Protein AF-A0A2P2LHM4-F1 (afdb_monomer)

Radius of gyration: 29.14 Å; Cα contacts (8 Å, |Δi|>4): 27; chains: 1; bounding box: 63×20×82 Å

Sequence (82 aa):
MRRSASRKTGQSNSTSPITSSATDLFRSASGKASSKEMERIDNLFYSYANSSSDLIDPEGIEALCTDMEVDHTDIRILMLAW

Secondary structure (DSSP, 8-state):
---------------------HHHHHHHHHHHHHHHHHHHHHHHHHHHSBTTTTB--HHHHHHHHHHTT--TTSHHHHHHT-

Foldseek 3Di:
DDDDDDDDDDDDDPPDPPPPPPVVVVVVVVVVVVVVVVVVVVVLQVVQADPVVSHRDPNSLCVVCVVVVHHCPDVVVVVVVD

InterPro domains:
  IPR005176 Potentiating neddylation domain [PS51229] (36-82)
  IPR014764 Defective-in-cullin neddylation protein [PTHR12281] (9-82)

Solvent-accessible surface area (backbone atoms only — not comparable to full-atom values): 5304 Å² total; per-residue (Å²): 136,92,86,86,87,83,91,81,88,82,78,95,71,82,84,72,78,91,74,74,54,72,67,51,58,58,54,50,50,51,50,55,51,50,52,55,50,49,54,52,51,52,54,56,48,60,73,34,30,38,89,88,74,78,40,67,44,72,69,24,49,46,51,54,24,55,78,68,75,42,61,76,84,38,69,67,52,60,63,72,77,106

Structure (mmCIF, N/CA/C/O backbone):
data_AF-A0A2P2LHM4-F1
#
_entry.id   AF-A0A2P2LHM4-F1
#
loop_
_atom_site.group_PDB
_atom_site.id
_atom_site.type_symbol
_atom_site.label_atom_id
_atom_site.label_alt_id
_atom_site.label_comp_id
_atom_site.label_asym_id
_atom_site.label_entity_id
_atom_site.label_seq_id
_atom_site.pdbx_PDB_ins_code
_atom_site.Cartn_x
_atom_site.Cartn_y
_atom_site.Cartn_z
_atom_site.occupancy
_atom_site.B_iso_or_equiv
_atom_site.auth_seq_id
_atom_site.auth_comp_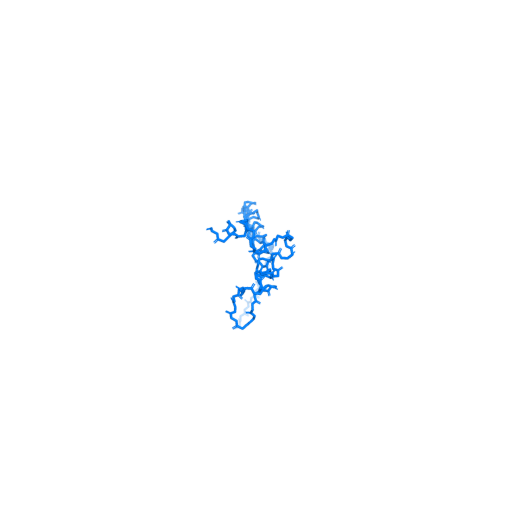id
_atom_site.auth_asym_id
_atom_site.auth_atom_id
_atom_site.pdbx_PDB_model_num
ATOM 1 N N . MET A 1 1 ? -46.696 9.668 68.536 1.00 40.62 1 MET A N 1
ATOM 2 C CA . MET A 1 1 ? -47.066 8.343 67.987 1.00 40.62 1 MET A CA 1
ATOM 3 C C . MET A 1 1 ? -47.787 8.568 66.659 1.00 40.62 1 MET A C 1
ATOM 5 O O . MET A 1 1 ? -48.861 9.153 66.665 1.00 40.62 1 MET A O 1
ATOM 9 N N . ARG A 1 2 ? -47.153 8.257 65.517 1.00 46.59 2 ARG A N 1
ATOM 10 C CA . ARG A 1 2 ? -47.719 8.488 64.171 1.00 46.59 2 ARG A CA 1
ATOM 11 C C . ARG A 1 2 ? -48.732 7.383 63.845 1.00 46.59 2 ARG A C 1
ATOM 13 O O . ARG A 1 2 ? -48.406 6.212 64.004 1.00 46.59 2 ARG A O 1
ATOM 20 N N . ARG A 1 3 ? -49.934 7.745 63.389 1.00 46.03 3 ARG A N 1
ATOM 21 C CA . ARG A 1 3 ? -50.921 6.812 62.823 1.00 46.03 3 ARG A CA 1
ATOM 22 C C . ARG A 1 3 ? -51.082 7.126 61.340 1.00 46.03 3 ARG A C 1
ATOM 24 O O . ARG A 1 3 ? -51.587 8.185 60.988 1.00 46.03 3 ARG A O 1
ATOM 31 N N . SER A 1 4 ? -50.625 6.214 60.493 1.00 43.78 4 SER A N 1
ATOM 32 C CA . SER A 1 4 ? -50.796 6.257 59.041 1.00 43.78 4 SER A CA 1
ATOM 33 C C . SER A 1 4 ? -51.773 5.159 58.641 1.00 43.78 4 SER A C 1
ATOM 35 O O . SER A 1 4 ? -51.535 4.002 58.973 1.00 43.78 4 SER A O 1
ATOM 37 N N . ALA A 1 5 ? -52.828 5.506 57.906 1.00 46.56 5 ALA A N 1
ATOM 38 C CA . ALA A 1 5 ? -53.553 4.571 57.049 1.00 46.56 5 ALA A CA 1
ATOM 39 C C . ALA A 1 5 ? -54.432 5.341 56.051 1.00 46.56 5 ALA A C 1
ATOM 41 O O . ALA A 1 5 ? -55.340 6.055 56.458 1.00 46.56 5 ALA A O 1
ATOM 42 N N . SER A 1 6 ? -54.196 5.164 54.751 1.00 45.69 6 SER A N 1
ATOM 43 C CA . SER A 1 6 ? -55.123 4.409 53.899 1.00 45.69 6 SER A CA 1
ATOM 44 C C . SER A 1 6 ? -54.515 4.208 52.507 1.00 45.69 6 SER A C 1
ATOM 46 O O . SER A 1 6 ? -53.950 5.126 51.917 1.00 45.69 6 SER A O 1
ATOM 48 N N . ARG A 1 7 ? -54.603 2.973 52.008 1.00 52.34 7 ARG A N 1
ATOM 49 C CA . ARG A 1 7 ? -54.177 2.557 50.668 1.00 52.34 7 ARG A CA 1
ATOM 50 C C . ARG A 1 7 ? -55.250 2.970 49.657 1.00 52.34 7 ARG A C 1
ATOM 52 O O . ARG A 1 7 ? -56.425 2.705 49.894 1.00 52.34 7 ARG A O 1
ATOM 59 N N . LYS A 1 8 ? -54.852 3.493 48.493 1.00 45.53 8 LYS A N 1
ATOM 60 C CA . LYS A 1 8 ? -55.675 3.412 47.280 1.00 45.53 8 LYS A CA 1
ATOM 61 C C . LYS A 1 8 ? -54.811 3.049 46.075 1.00 45.53 8 LYS A C 1
ATOM 63 O O . LYS A 1 8 ? -53.752 3.614 45.842 1.00 45.53 8 LYS A O 1
ATOM 68 N N . THR A 1 9 ? -55.299 2.020 45.408 1.00 44.72 9 THR A N 1
ATOM 69 C CA . THR A 1 9 ? -54.896 1.375 44.162 1.00 44.72 9 THR A CA 1
ATOM 70 C C . THR A 1 9 ? -54.717 2.347 42.993 1.00 44.72 9 THR A C 1
ATOM 72 O O . THR A 1 9 ? -55.449 3.330 42.903 1.00 44.72 9 THR A O 1
ATOM 75 N N . GLY A 1 10 ? -53.823 2.025 42.047 1.00 37.41 10 GLY A N 1
ATOM 76 C CA . GLY A 1 10 ? -53.843 2.661 40.725 1.00 37.41 10 GLY A CA 1
ATOM 77 C C . GLY A 1 10 ? -52.539 2.608 39.931 1.00 37.41 10 GLY A C 1
ATOM 78 O O . GLY A 1 10 ? -51.795 3.572 39.931 1.00 37.41 10 GLY A O 1
ATOM 79 N N . GLN A 1 11 ? -52.327 1.493 39.228 1.00 45.69 11 GLN A N 1
ATOM 80 C CA . GLN A 1 11 ? -51.874 1.453 37.831 1.00 45.69 11 GLN A CA 1
ATOM 81 C C . GLN A 1 11 ? -50.531 2.124 37.468 1.00 45.69 11 GLN A C 1
ATOM 83 O O . GLN A 1 11 ? -50.432 3.326 37.237 1.00 45.69 11 GLN A O 1
ATOM 88 N N . SER A 1 12 ? -49.510 1.280 37.282 1.00 49.56 12 SER A N 1
ATOM 89 C CA . SER A 1 12 ? -48.382 1.561 36.393 1.00 49.56 12 SER A CA 1
ATOM 90 C C . SER A 1 12 ? -48.913 1.951 35.016 1.00 49.56 12 SER A C 1
ATOM 92 O O . SER A 1 12 ? -49.422 1.095 34.299 1.00 49.56 12 SER A O 1
ATOM 94 N N . ASN A 1 13 ? -48.773 3.216 34.635 1.00 39.94 13 ASN A N 1
ATOM 95 C CA . ASN A 1 13 ? -48.873 3.619 33.242 1.00 39.94 13 ASN A CA 1
ATOM 96 C C . ASN A 1 13 ? -47.562 4.294 32.857 1.00 39.94 13 ASN A C 1
ATOM 98 O O . ASN A 1 13 ? -47.306 5.450 33.191 1.00 39.94 13 ASN A O 1
ATOM 102 N N . SER A 1 14 ? -46.729 3.513 32.171 1.00 40.56 14 SER A N 1
ATOM 103 C CA . SER A 1 14 ? -45.607 3.982 31.374 1.00 40.56 14 SER A CA 1
ATOM 104 C C . SER A 1 14 ? -46.070 5.158 30.523 1.00 40.56 14 SER A C 1
ATOM 106 O O . SER A 1 14 ? -46.901 5.001 29.630 1.00 40.56 14 SER A O 1
ATOM 108 N N . THR A 1 15 ? -45.539 6.343 30.802 1.00 38.06 15 THR A N 1
ATOM 109 C CA . THR A 1 15 ? -45.601 7.470 29.878 1.00 38.06 15 THR A CA 1
ATOM 110 C C . THR A 1 15 ? -44.754 7.103 28.676 1.00 38.06 15 THR A C 1
ATOM 112 O O . THR A 1 15 ? -43.536 7.256 28.676 1.00 38.06 15 THR A O 1
ATOM 115 N N . SER A 1 16 ? -45.408 6.542 27.673 1.00 48.12 16 SER A N 1
ATOM 116 C CA . SER A 1 16 ? -44.866 6.377 26.342 1.00 48.12 16 SER A CA 1
ATOM 117 C C . SER A 1 16 ? -44.732 7.755 25.684 1.00 48.12 16 SER A C 1
ATOM 119 O O . SER A 1 16 ? -45.764 8.388 25.446 1.00 48.12 16 SER A O 1
ATOM 121 N N . PRO A 1 17 ? -43.531 8.229 25.311 1.00 45.31 17 PRO A N 1
ATOM 122 C CA . PRO A 1 17 ? -43.428 9.145 24.196 1.00 45.31 17 PRO A CA 1
ATOM 123 C C . PRO A 1 17 ? -43.438 8.281 22.930 1.00 45.31 17 PRO A C 1
ATOM 125 O O . PRO A 1 17 ? -42.397 7.829 22.455 1.00 45.31 17 PRO A O 1
ATOM 128 N N . ILE A 1 18 ? -44.631 8.000 22.396 1.00 54.66 18 ILE A N 1
ATOM 129 C CA . ILE A 1 18 ? -44.770 7.496 21.022 1.00 54.66 18 ILE A CA 1
ATOM 130 C C . ILE A 1 18 ? -44.523 8.688 20.102 1.00 54.66 18 ILE A C 1
ATOM 132 O O . ILE A 1 18 ? -45.449 9.330 19.633 1.00 54.66 18 ILE A O 1
ATOM 136 N N . THR A 1 19 ? -43.249 8.989 19.908 1.00 56.44 19 THR A N 1
ATOM 137 C CA . THR A 1 19 ? -42.671 9.600 18.706 1.00 56.44 19 THR A CA 1
ATOM 138 C C . THR A 1 19 ? -41.181 9.272 18.735 1.00 56.44 19 THR A C 1
ATOM 1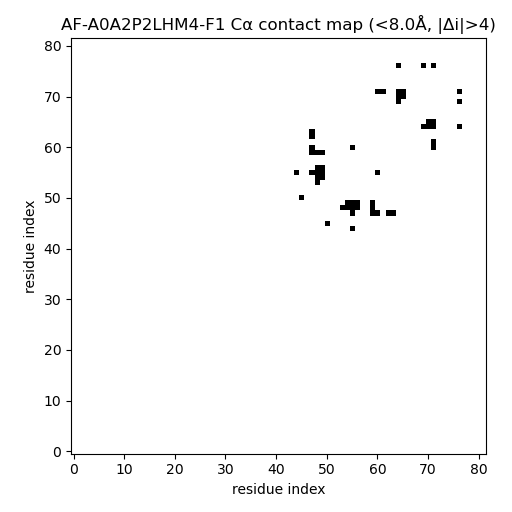40 O O . THR A 1 19 ? -40.325 10.147 18.683 1.00 56.44 19 THR A O 1
ATOM 143 N N . SER A 1 20 ? -40.848 7.986 18.877 1.00 49.31 20 SER A N 1
ATOM 144 C CA . SER A 1 20 ? -39.553 7.492 18.417 1.00 49.31 20 SER A CA 1
ATOM 145 C C . SER A 1 20 ? -39.660 7.446 16.903 1.00 49.31 20 SER A C 1
ATOM 147 O O . SER A 1 20 ? -40.214 6.509 16.330 1.00 49.31 20 SER A O 1
ATOM 149 N N . SER A 1 21 ? -39.251 8.546 16.283 1.00 48.97 21 SER A N 1
ATOM 150 C CA . SER A 1 21 ? -39.061 8.713 14.852 1.00 48.97 21 SER A CA 1
ATOM 151 C C . SER A 1 21 ? -38.540 7.405 14.259 1.00 48.97 21 SER A C 1
ATOM 153 O O . SER A 1 21 ? -37.400 7.019 14.504 1.00 48.97 21 SER A O 1
ATOM 155 N N . ALA A 1 22 ? -39.346 6.719 13.444 1.00 52.31 22 ALA A N 1
ATOM 156 C CA . ALA A 1 22 ? -38.859 5.593 12.645 1.00 52.31 22 ALA A CA 1
ATOM 157 C C . ALA A 1 22 ? -37.637 6.006 11.792 1.00 52.31 22 ALA A C 1
ATOM 159 O O . ALA A 1 22 ? -36.816 5.171 11.430 1.00 52.31 22 ALA A O 1
ATOM 160 N N . THR A 1 23 ? -37.471 7.311 11.548 1.00 53.88 23 THR A N 1
ATOM 161 C CA . THR A 1 23 ? -36.307 7.930 10.909 1.00 53.88 23 THR A CA 1
ATOM 162 C C . THR A 1 23 ? -35.002 7.808 11.709 1.00 53.88 23 THR A C 1
ATOM 164 O O . THR A 1 23 ? -33.941 7.790 11.089 1.00 53.88 23 THR A O 1
ATOM 167 N N . ASP A 1 24 ? -35.035 7.667 13.040 1.00 50.72 24 ASP A N 1
ATOM 168 C CA . ASP A 1 24 ? -33.819 7.455 13.844 1.00 50.72 24 ASP A CA 1
ATOM 169 C C . ASP A 1 24 ? -33.331 6.006 13.790 1.00 50.72 24 ASP A C 1
ATOM 171 O O . ASP A 1 24 ? -32.127 5.767 13.824 1.00 50.72 24 ASP A O 1
ATOM 175 N N . LEU A 1 25 ? -34.222 5.027 13.593 1.00 49.75 25 LEU A N 1
ATOM 176 C CA . LEU A 1 25 ? -33.807 3.630 13.429 1.00 49.75 25 LEU A CA 1
ATOM 177 C C . LEU A 1 25 ? -33.005 3.426 12.135 1.00 49.75 25 LEU A C 1
ATOM 179 O O . LEU A 1 25 ? -31.973 2.756 12.150 1.00 49.75 25 LEU A O 1
ATOM 183 N N . PHE A 1 26 ? -33.432 4.049 11.031 1.00 50.03 26 PHE A N 1
ATOM 184 C CA . PHE A 1 26 ? -32.704 3.999 9.757 1.00 50.03 26 PHE A CA 1
ATOM 185 C C . PHE A 1 26 ? -31.391 4.794 9.805 1.00 50.03 26 PHE A C 1
ATOM 187 O O . PHE A 1 26 ? -30.382 4.349 9.256 1.00 50.03 26 PHE A O 1
ATOM 194 N N . ARG A 1 27 ? -31.362 5.926 10.522 1.00 52.19 27 ARG A N 1
ATOM 195 C CA . ARG A 1 27 ? -30.144 6.732 10.707 1.00 52.19 27 ARG A CA 1
ATOM 196 C C . ARG A 1 27 ? -29.113 6.035 11.601 1.00 52.19 27 ARG A C 1
ATOM 198 O O . ARG A 1 27 ? -27.925 6.044 11.286 1.00 52.19 27 ARG A O 1
ATOM 205 N N . SER A 1 28 ? -29.550 5.372 12.672 1.00 49.72 28 SER A N 1
ATOM 206 C CA . SER A 1 28 ? -28.671 4.586 13.546 1.00 49.72 28 SER A CA 1
ATOM 207 C C . SER A 1 28 ? -28.218 3.269 12.912 1.00 49.72 28 SER A C 1
ATOM 209 O O . SER A 1 28 ? -27.078 2.866 13.128 1.00 49.72 28 SER A O 1
ATOM 211 N N . ALA A 1 29 ? -29.056 2.610 12.102 1.00 52.31 29 ALA A N 1
ATOM 212 C CA . ALA A 1 29 ? -28.650 1.424 11.344 1.00 52.31 29 ALA A CA 1
ATOM 213 C C . ALA A 1 29 ? -27.564 1.757 10.306 1.00 52.31 29 ALA A C 1
ATOM 215 O O . ALA A 1 29 ? -26.592 1.012 10.186 1.00 52.31 29 ALA A O 1
ATOM 216 N N . SER A 1 30 ? -27.676 2.909 9.631 1.00 59.31 30 SER A N 1
ATOM 217 C CA . SER A 1 30 ? -26.637 3.418 8.725 1.00 59.31 30 SER A CA 1
ATOM 218 C C . SER A 1 30 ? -25.324 3.714 9.460 1.00 59.31 30 SER A C 1
ATOM 220 O O . SER A 1 30 ? -24.259 3.366 8.960 1.00 59.31 30 SER A O 1
ATOM 222 N N . GLY A 1 31 ? -25.383 4.305 10.659 1.00 64.12 31 GLY A N 1
ATOM 223 C CA . GLY A 1 31 ? -24.187 4.577 11.468 1.00 64.12 31 GLY A CA 1
ATOM 224 C C . GLY A 1 31 ? -23.488 3.306 11.960 1.00 64.12 31 GLY A C 1
ATOM 225 O O . GLY A 1 31 ? -22.265 3.234 11.958 1.00 64.12 31 GLY A O 1
ATOM 226 N N . LYS A 1 32 ? -24.257 2.271 12.317 1.00 70.06 32 LYS A N 1
ATOM 227 C CA . LYS A 1 32 ? -23.725 0.977 12.778 1.00 70.06 32 LYS A CA 1
ATOM 2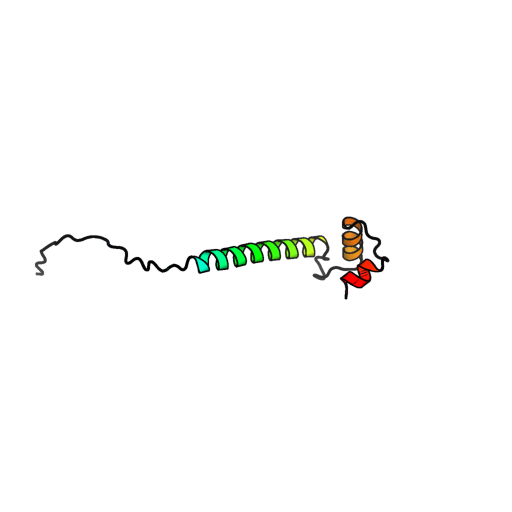28 C C . LYS A 1 32 ? -23.149 0.125 11.640 1.00 70.06 32 LYS A C 1
ATOM 230 O O . LYS A 1 32 ? -22.232 -0.664 11.850 1.00 70.06 32 LYS A O 1
ATOM 235 N N . ALA A 1 33 ? -23.702 0.266 10.436 1.00 72.62 33 ALA A N 1
ATOM 236 C CA . ALA A 1 33 ? -23.129 -0.321 9.230 1.00 72.62 33 ALA A CA 1
ATOM 237 C C . ALA A 1 33 ? -21.821 0.388 8.846 1.00 72.62 33 ALA A C 1
ATOM 239 O O . ALA A 1 33 ? -20.827 -0.286 8.594 1.00 72.62 33 ALA A O 1
ATOM 240 N N . SER A 1 34 ? -21.803 1.724 8.903 1.00 80.50 34 SER A N 1
ATOM 241 C CA . SER A 1 34 ? -20.605 2.537 8.664 1.00 80.50 34 SER A CA 1
ATOM 242 C C . SER A 1 34 ? -19.487 2.244 9.671 1.00 80.50 34 SER A C 1
ATOM 244 O O . SER A 1 34 ? -18.340 2.098 9.266 1.00 80.50 34 SER A O 1
ATOM 246 N N . SER A 1 35 ? -19.797 2.055 10.959 1.00 85.50 35 SER A N 1
ATOM 247 C CA . SER A 1 35 ? -18.776 1.688 11.952 1.00 85.50 35 SER A CA 1
ATOM 248 C C . SER A 1 35 ? -18.163 0.312 11.680 1.00 85.50 35 SER A C 1
ATOM 250 O O . SER A 1 35 ? -16.958 0.139 11.799 1.00 85.50 35 SER A O 1
ATOM 252 N N . LYS A 1 36 ? -18.976 -0.667 11.262 1.00 92.06 36 LYS A N 1
ATOM 253 C CA . LYS A 1 36 ? -18.479 -2.001 10.896 1.00 92.06 36 LYS A CA 1
ATOM 254 C C . LYS A 1 36 ? -17.625 -1.970 9.629 1.00 92.06 36 LYS A C 1
ATOM 256 O O . LYS A 1 36 ? -16.714 -2.775 9.481 1.00 92.06 36 LYS A O 1
ATOM 261 N N . GLU A 1 37 ? -17.957 -1.097 8.686 1.00 90.56 37 GLU A N 1
ATOM 262 C CA . GLU A 1 37 ? -17.138 -0.874 7.497 1.00 90.56 37 GLU A CA 1
ATOM 263 C C . GLU A 1 37 ? -15.788 -0.261 7.869 1.00 90.56 37 GLU A C 1
ATOM 265 O O . GLU A 1 37 ? -14.767 -0.783 7.435 1.00 90.56 37 GLU A O 1
A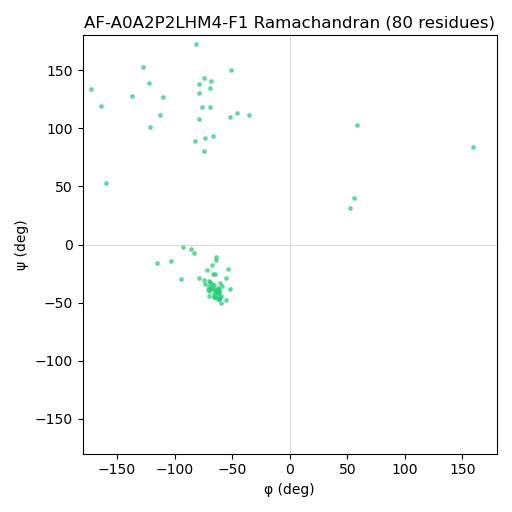TOM 270 N N . MET A 1 38 ? -15.781 0.743 8.751 1.00 91.19 38 MET A N 1
ATOM 271 C CA . MET A 1 38 ? -14.549 1.327 9.286 1.00 91.19 38 MET A CA 1
ATOM 272 C C . MET A 1 38 ? -13.655 0.259 9.929 1.00 91.19 38 MET A C 1
ATOM 274 O O . MET A 1 38 ? -12.493 0.137 9.567 1.00 91.19 38 MET A O 1
ATOM 278 N N . GLU A 1 39 ? -14.219 -0.606 10.779 1.00 95.25 39 GLU A N 1
ATOM 279 C CA . GLU A 1 39 ? -13.470 -1.721 11.377 1.00 95.25 39 GLU A CA 1
ATOM 280 C C . GLU A 1 39 ? -12.882 -2.672 10.320 1.00 95.25 39 GLU A C 1
ATOM 282 O O . GLU A 1 39 ? -11.797 -3.219 10.509 1.00 95.25 39 GLU A O 1
ATOM 287 N N . ARG A 1 40 ? -13.569 -2.911 9.194 1.00 95.94 40 ARG A N 1
ATOM 288 C CA . ARG A 1 40 ? -13.008 -3.734 8.104 1.00 95.94 40 ARG A CA 1
ATOM 289 C C . ARG A 1 40 ? -11.837 -3.041 7.419 1.00 95.94 40 ARG A C 1
ATOM 291 O O . ARG A 1 40 ? -10.887 -3.728 7.062 1.00 95.94 40 ARG A O 1
ATOM 298 N N . ILE A 1 41 ? -11.919 -1.725 7.235 1.00 96.19 41 ILE A N 1
ATOM 299 C CA . ILE A 1 41 ? -10.843 -0.922 6.646 1.00 96.19 41 ILE A CA 1
ATOM 300 C C . ILE A 1 41 ? -9.622 -0.948 7.565 1.00 96.19 41 ILE A C 1
ATOM 302 O O . ILE A 1 41 ? -8.526 -1.223 7.089 1.00 96.19 41 ILE A O 1
ATOM 306 N N . ASP A 1 42 ? -9.815 -0.771 8.873 1.00 96.06 42 ASP A N 1
ATOM 307 C CA . ASP A 1 42 ? -8.727 -0.834 9.853 1.00 96.06 42 ASP A CA 1
ATOM 308 C C . ASP A 1 42 ? -8.050 -2.210 9.841 1.00 96.06 42 ASP A C 1
ATOM 310 O O . ASP A 1 42 ? -6.829 -2.313 9.772 1.00 96.06 42 ASP A O 1
ATOM 314 N N . ASN A 1 43 ? -8.837 -3.290 9.835 1.00 97.00 43 ASN A N 1
ATOM 315 C CA . ASN A 1 43 ? -8.286 -4.644 9.756 1.00 97.00 43 ASN A CA 1
ATOM 316 C C . ASN A 1 43 ? -7.492 -4.882 8.461 1.00 97.00 43 ASN A C 1
ATOM 318 O O . ASN A 1 43 ? -6.461 -5.549 8.500 1.00 97.00 43 ASN A O 1
ATOM 322 N N . LEU A 1 44 ? -7.959 -4.339 7.332 1.00 97.19 44 LEU A N 1
ATOM 323 C CA . LEU A 1 44 ? -7.253 -4.425 6.054 1.00 97.19 44 LEU A CA 1
ATOM 324 C C . LEU A 1 44 ? -5.965 -3.592 6.066 1.00 97.19 44 LEU A C 1
ATOM 326 O O . LEU A 1 44 ? -4.947 -4.016 5.539 1.00 97.19 44 LEU A O 1
ATOM 330 N N . PHE A 1 45 ? -5.979 -2.418 6.691 1.00 97.94 45 PHE A N 1
ATOM 331 C CA . PHE A 1 45 ? -4.769 -1.628 6.880 1.00 97.94 45 PHE A CA 1
ATOM 332 C C . PHE A 1 45 ? -3.731 -2.423 7.682 1.00 97.94 45 PHE A C 1
ATOM 334 O O . PHE A 1 45 ? -2.602 -2.600 7.230 1.00 97.94 45 PHE A O 1
ATOM 341 N N . TYR A 1 46 ? -4.130 -2.987 8.825 1.00 97.75 46 TYR A N 1
ATOM 342 C CA . TYR A 1 46 ? -3.228 -3.757 9.683 1.00 97.75 46 TYR A CA 1
ATOM 343 C C . TYR A 1 46 ? -2.756 -5.083 9.077 1.00 97.75 46 TYR A C 1
ATOM 345 O O . TYR A 1 46 ? -1.750 -5.614 9.542 1.00 97.75 46 TYR A O 1
ATOM 353 N N . SER A 1 47 ? -3.425 -5.621 8.050 1.00 97.88 47 SER A N 1
ATOM 354 C CA . SER A 1 47 ? -2.914 -6.804 7.347 1.00 97.88 47 SER A CA 1
ATOM 355 C C . SER A 1 47 ? -1.695 -6.511 6.472 1.00 97.88 47 SER A C 1
ATOM 357 O O . SER A 1 47 ? -0.937 -7.437 6.198 1.00 97.88 47 SER A O 1
ATOM 359 N N . TYR A 1 48 ? -1.490 -5.255 6.059 1.00 98.31 48 TYR A N 1
ATOM 360 C CA . TYR A 1 48 ? -0.345 -4.845 5.232 1.00 98.31 48 TYR A CA 1
ATOM 361 C C . TYR A 1 48 ? 0.602 -3.870 5.938 1.00 98.31 48 TYR A C 1
ATOM 363 O O . TYR A 1 48 ? 1.718 -3.662 5.474 1.00 98.31 48 TYR A O 1
ATOM 371 N N . ALA A 1 49 ? 0.174 -3.246 7.035 1.00 98.25 49 ALA A N 1
ATOM 372 C CA . ALA A 1 49 ? 0.991 -2.290 7.763 1.00 98.25 49 ALA A CA 1
ATOM 373 C C . ALA A 1 49 ? 2.094 -2.975 8.576 1.00 98.25 49 ALA A C 1
ATOM 375 O O . ALA A 1 49 ? 1.902 -4.003 9.232 1.00 98.25 49 ALA A O 1
ATOM 376 N N . AS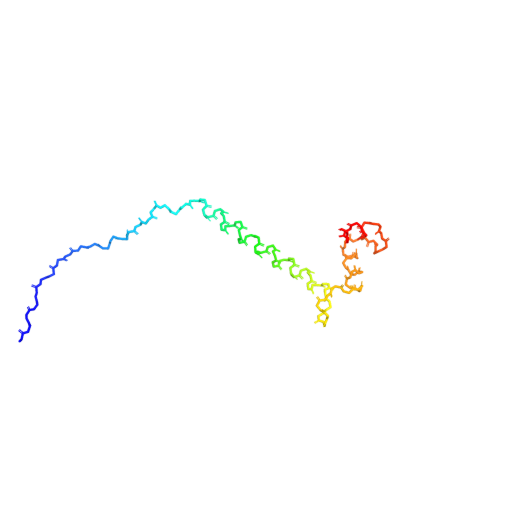N A 1 50 ? 3.246 -2.321 8.618 1.00 97.56 50 ASN A N 1
ATOM 377 C CA . ASN A 1 50 ? 4.338 -2.700 9.486 1.00 97.56 50 ASN A CA 1
ATOM 378 C C . ASN A 1 50 ? 4.035 -2.273 10.928 1.00 97.56 50 ASN A C 1
ATOM 380 O O . ASN A 1 50 ? 3.954 -1.082 11.231 1.00 97.56 50 ASN A O 1
ATOM 384 N N . SER A 1 51 ? 3.940 -3.243 11.843 1.00 94.62 51 SER A N 1
ATOM 385 C CA . SER A 1 51 ? 3.536 -3.011 13.241 1.00 94.62 51 SER A CA 1
ATOM 386 C C . SER A 1 51 ? 4.497 -2.139 14.057 1.00 94.62 51 SER A C 1
ATOM 388 O O . SER A 1 51 ? 4.186 -1.789 15.191 1.00 94.62 51 SER A O 1
ATOM 39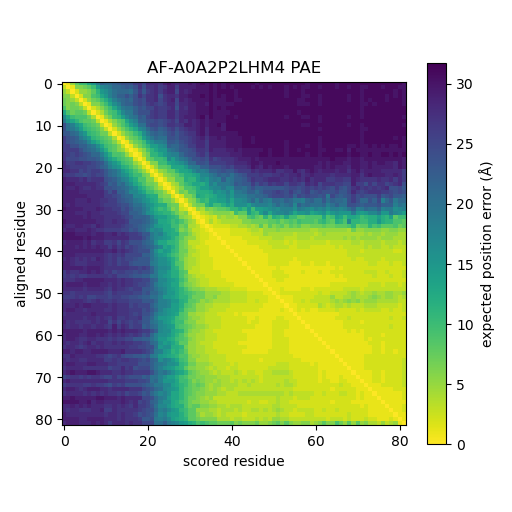0 N N . SER A 1 52 ? 5.693 -1.846 13.537 1.00 96.25 52 SER A N 1
ATOM 391 C CA . SER A 1 52 ? 6.662 -0.974 14.210 1.00 96.25 52 SER A CA 1
ATOM 392 C C . SER A 1 52 ? 6.571 0.484 13.767 1.00 96.25 52 SER A C 1
ATOM 394 O O . SER A 1 52 ? 6.884 1.372 14.557 1.00 96.25 52 SER A O 1
ATOM 396 N N . SER A 1 53 ? 6.160 0.732 12.521 1.00 95.38 53 SER A N 1
ATOM 397 C CA . SER A 1 53 ? 6.050 2.084 11.965 1.00 95.38 53 SER A CA 1
ATOM 398 C C . SER A 1 53 ? 4.610 2.587 11.895 1.00 95.38 53 SER A C 1
ATOM 400 O O . SER A 1 53 ? 4.418 3.785 11.708 1.00 95.38 53 SER A O 1
ATOM 402 N N . ASP A 1 54 ? 3.624 1.695 12.053 1.00 95.69 54 ASP A N 1
ATOM 403 C CA . ASP A 1 54 ? 2.200 1.962 11.827 1.00 95.69 54 ASP A CA 1
ATOM 404 C C . ASP A 1 54 ? 1.932 2.570 10.437 1.00 95.69 54 ASP A C 1
ATOM 406 O O . ASP A 1 54 ? 1.013 3.366 10.249 1.00 95.69 54 ASP A O 1
ATOM 410 N N . LEU A 1 55 ? 2.750 2.195 9.449 1.00 97.69 55 LEU A N 1
ATOM 411 C CA . LEU A 1 55 ? 2.625 2.584 8.048 1.00 97.69 55 LEU A CA 1
ATOM 412 C C . LEU A 1 55 ? 2.646 1.336 7.167 1.00 97.69 55 LEU A C 1
ATOM 414 O O . LEU A 1 55 ? 3.249 0.321 7.518 1.00 97.69 55 LEU A O 1
ATOM 418 N N . ILE A 1 56 ? 2.012 1.429 6.000 1.00 98.00 56 ILE A N 1
ATOM 419 C CA . ILE A 1 56 ? 2.223 0.461 4.924 1.00 98.00 56 ILE A CA 1
ATOM 420 C C . ILE A 1 56 ? 3.539 0.850 4.248 1.00 98.00 56 ILE A C 1
ATOM 422 O O . ILE A 1 56 ? 3.635 1.898 3.607 1.00 98.00 56 ILE A O 1
ATOM 426 N N . ASP A 1 57 ? 4.565 0.042 4.476 1.00 97.62 57 ASP A N 1
ATOM 427 C CA . ASP A 1 57 ? 5.887 0.179 3.875 1.00 97.62 57 ASP A CA 1
ATOM 428 C C . ASP A 1 57 ? 5.899 -0.423 2.453 1.00 97.62 57 ASP A C 1
ATOM 430 O O . ASP A 1 57 ? 4.889 -0.983 2.009 1.00 97.62 57 ASP A O 1
ATOM 434 N N . PRO A 1 58 ? 6.987 -0.264 1.675 1.00 97.25 58 PRO A N 1
ATOM 435 C CA . PRO A 1 58 ? 7.059 -0.815 0.322 1.00 97.25 58 PRO A CA 1
ATOM 436 C C . PRO A 1 58 ? 6.723 -2.311 0.255 1.00 97.25 58 PRO A C 1
ATOM 438 O O . PRO A 1 58 ? 6.013 -2.736 -0.653 1.00 97.25 58 PRO A O 1
ATOM 441 N N . GLU A 1 59 ? 7.147 -3.086 1.251 1.00 97.81 59 GLU A N 1
ATOM 442 C CA . GLU A 1 59 ? 6.850 -4.511 1.378 1.00 97.81 59 GLU A CA 1
ATOM 443 C C . GLU A 1 59 ? 5.339 -4.771 1.519 1.00 97.81 59 GLU A C 1
ATOM 445 O O . GLU A 1 59 ? 4.788 -5.645 0.842 1.00 97.81 59 GLU A O 1
ATOM 450 N N . GLY A 1 60 ? 4.645 -3.981 2.346 1.00 98.00 60 GLY A N 1
ATOM 451 C CA . GLY A 1 60 ? 3.187 -4.020 2.457 1.00 98.00 60 GLY A CA 1
ATOM 452 C C . GLY A 1 60 ? 2.468 -3.644 1.155 1.00 98.00 60 GLY A C 1
ATOM 453 O O . GLY A 1 60 ? 1.455 -4.260 0.810 1.00 98.00 60 GLY A O 1
ATOM 454 N N . ILE A 1 61 ? 3.002 -2.680 0.395 1.00 97.56 61 ILE A N 1
ATOM 455 C CA . ILE A 1 61 ? 2.460 -2.291 -0.920 1.00 97.56 61 ILE A CA 1
ATOM 456 C C . ILE A 1 61 ? 2.609 -3.437 -1.928 1.00 97.56 61 ILE A C 1
ATOM 458 O O . ILE A 1 61 ? 1.656 -3.740 -2.650 1.00 97.56 61 ILE A O 1
ATOM 462 N N . GLU A 1 62 ? 3.768 -4.096 -1.978 1.00 97.88 62 GLU A N 1
ATOM 463 C CA . GLU A 1 62 ? 4.003 -5.243 -2.864 1.00 97.88 62 GLU A CA 1
ATOM 464 C C . GLU A 1 62 ? 3.063 -6.418 -2.545 1.00 97.88 62 GLU A C 1
ATOM 466 O O . GLU A 1 62 ? 2.504 -7.033 -3.462 1.00 97.88 62 GLU A O 1
ATOM 471 N N . ALA A 1 63 ? 2.829 -6.695 -1.257 1.00 98.12 63 ALA A N 1
ATOM 472 C CA . ALA A 1 63 ? 1.879 -7.715 -0.816 1.00 98.12 63 ALA A CA 1
ATOM 473 C C . ALA A 1 63 ? 0.439 -7.385 -1.249 1.00 98.12 63 ALA A C 1
ATOM 475 O O . ALA A 1 63 ? -0.233 -8.226 -1.846 1.00 98.12 63 ALA A O 1
ATOM 476 N N . LEU A 1 64 ? -0.007 -6.141 -1.041 1.00 97.56 64 LEU A N 1
ATOM 477 C CA . LEU A 1 64 ? -1.327 -5.680 -1.481 1.00 97.56 64 LEU A CA 1
ATOM 478 C C . LEU A 1 64 ? -1.504 -5.799 -3.004 1.00 97.56 64 LEU A C 1
ATOM 480 O O . LEU A 1 64 ? -2.543 -6.260 -3.477 1.00 97.56 64 LEU A O 1
ATOM 484 N N . CYS A 1 65 ? -0.495 -5.396 -3.781 1.00 97.94 65 CYS A N 1
ATOM 485 C CA . CYS A 1 65 ? -0.533 -5.496 -5.242 1.00 97.94 65 CYS A CA 1
ATOM 486 C C . CYS A 1 65 ? -0.636 -6.961 -5.702 1.00 97.94 65 CYS A C 1
ATOM 488 O O . CYS A 1 65 ? -1.397 -7.266 -6.623 1.00 97.94 65 CYS A O 1
ATOM 490 N N . THR A 1 66 ? 0.060 -7.870 -5.010 1.00 97.81 66 THR A N 1
ATOM 491 C CA . THR A 1 66 ? -0.008 -9.317 -5.263 1.00 97.81 66 THR A CA 1
ATOM 492 C C . THR A 1 66 ? -1.419 -9.864 -5.039 1.00 97.81 66 THR A C 1
ATOM 494 O O . THR A 1 66 ? -1.940 -10.555 -5.912 1.00 97.81 66 THR A O 1
ATOM 497 N N . ASP A 1 67 ? -2.071 -9.502 -3.930 1.00 97.94 67 ASP A N 1
ATOM 498 C CA . ASP A 1 67 ? -3.440 -9.942 -3.615 1.00 97.94 67 ASP A CA 1
ATOM 499 C C . ASP A 1 67 ? -4.492 -9.373 -4.585 1.00 97.94 67 ASP A C 1
ATOM 501 O O . ASP A 1 67 ? -5.548 -9.971 -4.799 1.00 97.94 67 ASP A O 1
ATOM 505 N N . MET A 1 68 ? -4.199 -8.228 -5.206 1.00 96.00 68 MET A N 1
ATOM 506 C CA . MET A 1 68 ? -5.022 -7.629 -6.261 1.00 96.00 68 MET A CA 1
ATOM 507 C C . MET A 1 68 ? -4.708 -8.163 -7.668 1.00 96.00 68 MET A C 1
ATOM 509 O O . MET A 1 68 ? -5.381 -7.764 -8.620 1.00 96.00 68 MET A O 1
ATOM 513 N N . GLU A 1 69 ? -3.701 -9.031 -7.811 1.00 97.31 69 GLU A N 1
ATOM 514 C CA . GLU A 1 69 ? -3.197 -9.541 -9.094 1.00 97.31 69 GLU A CA 1
ATOM 515 C C . GLU A 1 69 ? -2.769 -8.411 -10.058 1.00 97.31 69 GLU A C 1
ATOM 517 O O . GLU A 1 69 ? -3.008 -8.449 -11.272 1.00 97.31 69 GLU A O 1
ATOM 522 N N . VAL A 1 70 ? -2.133 -7.370 -9.512 1.00 97.06 70 VAL A N 1
ATOM 523 C CA . VAL A 1 70 ? -1.594 -6.225 -10.258 1.00 97.06 70 VAL A CA 1
ATOM 524 C C . VAL A 1 70 ? -0.100 -6.092 -9.979 1.00 97.06 70 VAL A C 1
ATOM 526 O O . VAL A 1 70 ? 0.348 -6.245 -8.850 1.00 97.06 70 VAL A O 1
ATOM 529 N N . ASP A 1 71 ? 0.690 -5.793 -11.008 1.00 96.88 71 ASP A N 1
ATOM 530 C CA . ASP A 1 71 ? 2.114 -5.511 -10.828 1.00 96.88 71 ASP A CA 1
ATOM 531 C C . ASP A 1 71 ? 2.300 -4.171 -10.091 1.00 96.88 71 ASP A C 1
ATOM 533 O O . ASP A 1 71 ? 1.653 -3.181 -10.435 1.00 96.88 71 ASP A O 1
ATOM 537 N N . HIS A 1 72 ? 3.189 -4.107 -9.095 1.00 95.94 72 HIS A N 1
ATOM 538 C CA . HIS A 1 72 ? 3.441 -2.883 -8.319 1.00 95.94 72 HIS A CA 1
ATOM 539 C C . HIS A 1 72 ? 4.035 -1.739 -9.167 1.00 95.94 72 HIS A C 1
ATOM 541 O O . HIS A 1 72 ? 4.039 -0.585 -8.738 1.00 95.94 72 HIS A O 1
ATOM 547 N N . THR A 1 73 ? 4.508 -2.036 -10.381 1.00 96.44 73 THR A N 1
ATOM 548 C CA . THR A 1 73 ? 4.974 -1.053 -11.373 1.00 96.44 73 THR A CA 1
ATOM 549 C C . THR A 1 73 ? 3.890 -0.612 -12.366 1.00 96.44 73 THR A C 1
ATOM 551 O O . THR A 1 73 ? 4.138 0.255 -13.209 1.00 96.44 73 THR A O 1
ATOM 554 N N . ASP A 1 74 ? 2.681 -1.171 -12.284 1.00 97.50 74 ASP A N 1
ATOM 555 C CA . ASP A 1 74 ? 1.567 -0.832 -13.166 1.00 97.50 74 ASP A CA 1
ATOM 556 C C . ASP A 1 74 ? 1.064 0.604 -12.910 1.00 97.50 74 ASP A C 1
ATOM 558 O O . ASP A 1 74 ? 0.924 1.054 -11.770 1.00 97.50 74 ASP A O 1
ATOM 562 N N . ILE A 1 75 ? 0.715 1.328 -13.980 1.00 96.62 75 ILE A N 1
ATOM 563 C CA . ILE A 1 75 ? 0.168 2.694 -13.906 1.00 96.62 75 ILE A CA 1
ATOM 564 C C . ILE A 1 75 ? -1.081 2.778 -13.017 1.00 96.62 75 ILE A C 1
ATOM 566 O O . ILE A 1 75 ? -1.338 3.814 -12.406 1.00 96.62 75 ILE A O 1
ATOM 570 N N . ARG A 1 76 ? -1.845 1.685 -12.912 1.00 95.25 76 ARG A N 1
ATOM 571 C CA . ARG A 1 76 ? -3.028 1.589 -12.051 1.00 95.25 76 ARG A CA 1
ATOM 57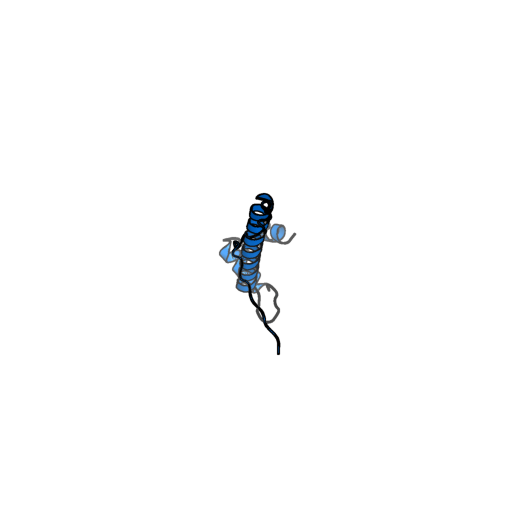2 C C . ARG A 1 76 ? -2.688 1.808 -10.577 1.00 95.25 76 ARG A C 1
ATOM 574 O O . ARG A 1 76 ? -3.493 2.406 -9.869 1.00 95.25 76 ARG A O 1
ATOM 581 N N . ILE A 1 77 ? -1.501 1.392 -10.132 1.00 95.94 77 ILE A N 1
ATOM 582 C CA . ILE A 1 77 ? -1.037 1.606 -8.755 1.00 95.94 77 ILE A CA 1
ATOM 583 C C . ILE A 1 77 ? -0.716 3.086 -8.520 1.00 95.94 77 ILE A C 1
ATOM 585 O O . ILE A 1 77 ? -1.082 3.644 -7.488 1.00 95.94 77 ILE A O 1
ATOM 589 N N . LEU A 1 78 ? -0.141 3.768 -9.515 1.00 94.69 78 LEU A N 1
ATOM 590 C CA . LEU A 1 78 ? 0.075 5.218 -9.454 1.00 94.69 78 LEU A CA 1
ATOM 591 C C . LEU A 1 78 ? -1.243 6.004 -9.439 1.00 94.69 78 LEU A C 1
ATOM 593 O O . LEU A 1 78 ? -1.332 7.025 -8.765 1.00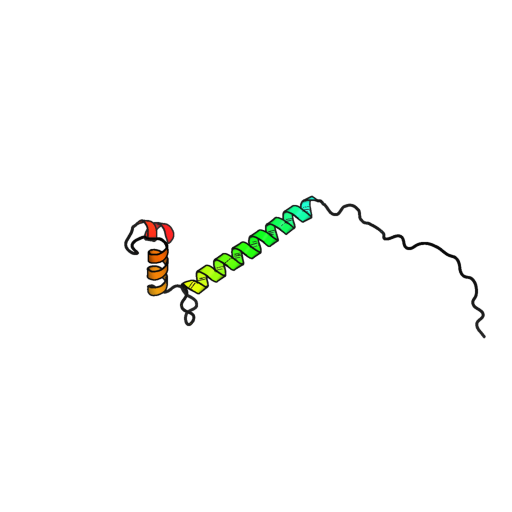 94.69 78 LEU A O 1
ATOM 597 N N . MET A 1 79 ? -2.271 5.524 -10.146 1.00 96.56 79 MET A N 1
ATOM 598 C CA . MET A 1 79 ? -3.611 6.123 -10.107 1.00 96.56 79 MET A CA 1
ATOM 599 C C . MET A 1 79 ? -4.319 5.910 -8.765 1.00 96.56 79 MET A C 1
ATOM 601 O O . MET A 1 79 ? -5.109 6.758 -8.371 1.00 96.56 79 MET A O 1
ATOM 605 N N . LEU A 1 80 ? -4.059 4.795 -8.077 1.00 93.31 80 LEU A N 1
ATOM 606 C CA . LEU A 1 80 ? -4.616 4.517 -6.750 1.00 93.31 80 LEU A CA 1
ATOM 607 C C . LEU A 1 80 ? -4.030 5.441 -5.668 1.00 93.31 80 LEU A C 1
ATOM 609 O O . LEU A 1 80 ? -4.717 5.768 -4.707 1.00 93.31 80 LEU A O 1
ATOM 613 N N . ALA A 1 81 ? -2.765 5.839 -5.817 1.00 93.00 81 ALA A N 1
ATOM 614 C C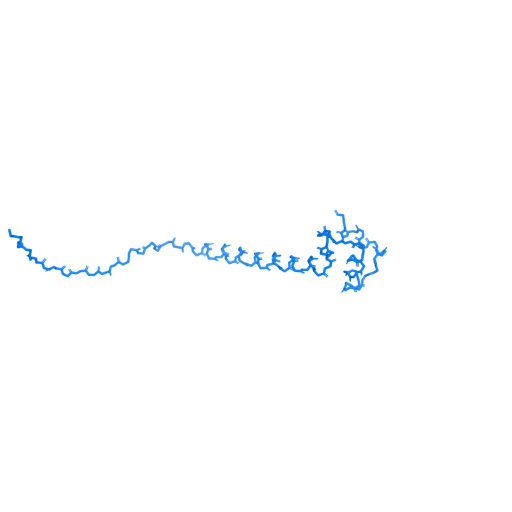A . ALA A 1 81 ? -2.051 6.675 -4.853 1.00 93.00 81 ALA A CA 1
ATOM 615 C C . ALA A 1 81 ? -2.313 8.189 -5.002 1.00 93.00 81 ALA A C 1
ATOM 617 O O . ALA A 1 81 ? -1.823 8.964 -4.178 1.00 93.00 81 ALA A O 1
ATOM 618 N N . TRP A 1 82 ? -3.022 8.608 -6.056 1.00 92.06 82 TRP A N 1
ATOM 619 C CA . TRP A 1 82 ? -3.307 10.010 -6.381 1.00 92.06 82 TRP A CA 1
ATOM 620 C C . TRP A 1 82 ? -4.696 10.440 -5.905 1.00 92.06 82 TRP A C 1
ATOM 622 O O . TRP A 1 82 ? -4.780 11.527 -5.287 1.00 92.06 82 TRP A O 1
#

Mean predicted aligned error: 15.37 Å

Organism: Rhizophora mucronata (NCBI:txid61149)

pLDDT: mean 77.26, std 23.24, range [37.41, 98.31]